Protein AF-A0A0G4INR6-F1 (afdb_monomer)

Structure (mmCIF, N/CA/C/O backbone):
data_AF-A0A0G4INR6-F1
#
_entry.id   AF-A0A0G4INR6-F1
#
loop_
_atom_site.group_PDB
_atom_site.id
_atom_site.type_symbol
_atom_site.label_atom_id
_atom_site.label_alt_id
_atom_site.label_comp_id
_atom_site.label_asym_id
_atom_site.label_entity_id
_atom_site.label_seq_id
_atom_site.pdbx_PDB_ins_code
_atom_site.Cartn_x
_atom_site.Cartn_y
_atom_site.Cartn_z
_atom_site.occupancy
_atom_site.B_iso_or_equiv
_atom_site.auth_seq_id
_atom_site.auth_comp_id
_atom_site.auth_asym_id
_atom_site.auth_atom_id
_atom_site.pdbx_PDB_model_num
ATOM 1 N N . MET A 1 1 ? 33.815 -7.163 -47.548 1.00 65.38 1 MET A N 1
ATOM 2 C CA . MET A 1 1 ? 33.077 -6.528 -46.433 1.00 65.38 1 MET A CA 1
ATOM 3 C C . MET A 1 1 ? 34.093 -5.793 -45.588 1.00 65.38 1 MET A C 1
ATOM 5 O O . MET A 1 1 ? 34.926 -6.447 -44.973 1.00 65.38 1 MET A O 1
ATOM 9 N N . ASP A 1 2 ? 34.069 -4.466 -45.649 1.00 84.00 2 ASP A N 1
ATOM 10 C CA . ASP A 1 2 ? 35.049 -3.593 -45.004 1.00 84.00 2 ASP A CA 1
ATOM 11 C C . ASP A 1 2 ? 35.039 -3.795 -43.472 1.00 84.00 2 ASP A C 1
ATOM 13 O O . ASP A 1 2 ? 33.952 -3.798 -42.876 1.00 84.00 2 ASP A O 1
ATOM 17 N N . PRO A 1 3 ? 36.191 -3.996 -42.801 1.00 84.31 3 PRO A N 1
ATOM 18 C CA . PRO A 1 3 ? 36.250 -4.119 -41.341 1.00 84.31 3 PRO A CA 1
ATOM 19 C C . PRO A 1 3 ? 35.610 -2.918 -40.631 1.00 84.31 3 PRO A C 1
ATOM 21 O O . PRO A 1 3 ? 34.986 -3.089 -39.585 1.00 84.31 3 PRO A O 1
ATOM 24 N N . PHE A 1 4 ? 35.667 -1.733 -41.242 1.00 82.25 4 PHE A N 1
ATOM 25 C CA . PHE A 1 4 ? 35.022 -0.528 -40.729 1.00 82.25 4 PHE A CA 1
ATOM 26 C C . PHE A 1 4 ? 33.492 -0.667 -40.654 1.00 82.25 4 PHE A C 1
A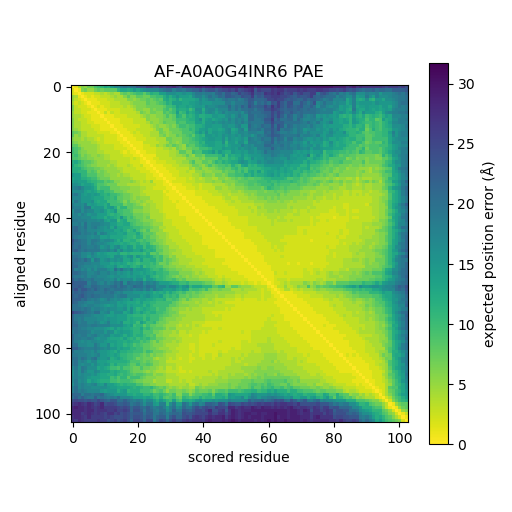TOM 28 O O . PHE A 1 4 ? 32.884 -0.355 -39.633 1.00 82.25 4 PHE A O 1
ATOM 35 N N . VAL A 1 5 ? 32.863 -1.237 -41.687 1.00 84.06 5 VAL A N 1
ATOM 36 C CA . VAL A 1 5 ? 31.406 -1.467 -41.737 1.00 84.06 5 VAL A CA 1
ATOM 37 C C . VAL A 1 5 ? 30.966 -2.475 -40.672 1.00 84.06 5 VAL A C 1
ATOM 39 O O . VAL A 1 5 ? 29.911 -2.311 -40.059 1.00 84.06 5 VAL A O 1
ATOM 42 N N . ARG A 1 6 ? 31.789 -3.493 -40.394 1.00 82.81 6 ARG A N 1
ATOM 43 C CA . ARG A 1 6 ? 31.522 -4.461 -39.317 1.00 82.81 6 ARG A CA 1
ATOM 44 C C . ARG A 1 6 ? 31.589 -3.809 -37.938 1.00 82.81 6 ARG A C 1
ATOM 46 O O . ARG A 1 6 ? 30.695 -4.034 -37.128 1.00 82.81 6 ARG A O 1
ATOM 53 N N . ILE A 1 7 ? 32.607 -2.985 -37.686 1.00 87.12 7 ILE A N 1
ATOM 54 C CA . ILE A 1 7 ? 32.764 -2.268 -36.412 1.00 87.12 7 ILE A CA 1
ATOM 55 C C . ILE A 1 7 ? 31.587 -1.311 -36.195 1.00 87.12 7 ILE A C 1
ATOM 57 O O . ILE A 1 7 ? 30.960 -1.343 -35.137 1.00 87.12 7 ILE A O 1
ATOM 61 N N . VAL A 1 8 ? 31.224 -0.523 -37.212 1.00 86.25 8 VAL A N 1
ATOM 62 C CA . VAL A 1 8 ? 30.072 0.390 -37.146 1.00 86.25 8 VAL A CA 1
ATOM 63 C C . VAL A 1 8 ? 28.771 -0.382 -36.901 1.00 86.25 8 VAL A C 1
ATOM 65 O O . VAL A 1 8 ? 27.997 -0.005 -36.023 1.00 86.25 8 VAL A O 1
ATOM 68 N N . GLY A 1 9 ? 28.551 -1.501 -37.599 1.00 86.69 9 GLY A N 1
ATOM 69 C CA . GLY A 1 9 ? 27.373 -2.349 -37.398 1.00 86.69 9 GLY A CA 1
ATOM 70 C C . GLY A 1 9 ? 27.255 -2.899 -35.972 1.00 86.69 9 GLY A C 1
ATOM 71 O O . GLY A 1 9 ? 26.176 -2.854 -35.380 1.00 86.69 9 GLY A O 1
ATOM 72 N N . VAL A 1 10 ? 28.367 -3.351 -35.382 1.00 86.94 10 VAL A N 1
ATOM 73 C CA . VAL A 1 10 ? 28.405 -3.848 -33.994 1.00 86.94 10 VAL A CA 1
ATOM 74 C C . VAL A 1 10 ? 28.128 -2.727 -32.989 1.00 86.94 10 VAL A C 1
ATOM 76 O O . VAL A 1 10 ? 27.357 -2.928 -32.052 1.00 86.94 10 VAL A O 1
ATOM 79 N N . VAL A 1 11 ? 28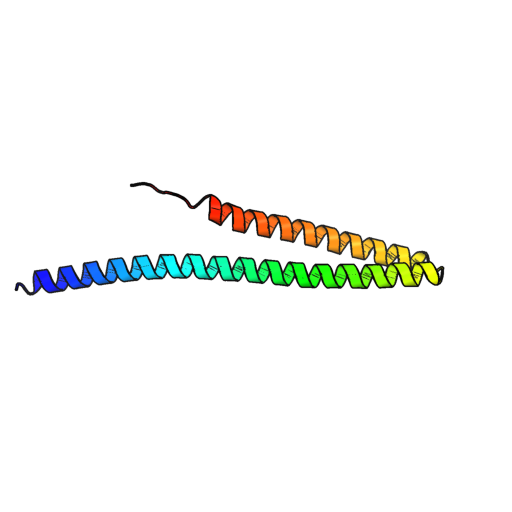.700 -1.536 -33.188 1.00 87.12 11 VAL A N 1
ATOM 80 C CA . VAL A 1 11 ? 28.469 -0.378 -32.307 1.00 87.12 11 VAL A CA 1
ATOM 81 C C . VAL A 1 11 ? 27.005 0.065 -32.348 1.00 87.12 11 VAL A C 1
ATOM 83 O O . VAL A 1 11 ? 26.400 0.286 -31.297 1.00 87.12 11 VAL A O 1
ATOM 86 N N . VAL A 1 12 ? 26.402 0.131 -33.539 1.00 87.88 12 VAL A N 1
ATOM 87 C CA . VAL A 1 12 ? 24.978 0.460 -33.695 1.00 87.88 12 VAL A CA 1
ATOM 88 C C . VAL A 1 12 ? 24.111 -0.594 -33.006 1.00 87.88 12 VAL A C 1
ATOM 90 O O . VAL A 1 12 ? 23.244 -0.240 -32.206 1.00 87.88 12 VAL A O 1
ATOM 93 N N . PHE A 1 13 ? 24.386 -1.882 -33.216 1.00 88.56 13 PHE A N 1
ATOM 94 C CA . PHE A 1 13 ? 23.648 -2.958 -32.556 1.00 88.56 13 PHE A CA 1
ATOM 95 C C . PHE A 1 13 ? 23.739 -2.881 -31.022 1.00 88.56 13 PHE A C 1
ATOM 97 O O . PHE A 1 13 ? 22.717 -2.937 -30.337 1.00 88.56 13 PHE A O 1
ATOM 104 N N . LEU A 1 14 ? 24.940 -2.670 -30.472 1.00 87.88 14 LEU A N 1
ATOM 105 C CA . LEU A 1 14 ? 25.147 -2.499 -29.031 1.00 87.88 14 LEU A CA 1
ATOM 106 C C . LEU A 1 14 ? 24.406 -1.275 -28.487 1.00 87.88 14 LEU A C 1
ATOM 108 O O . LEU A 1 14 ? 23.796 -1.350 -27.421 1.00 87.88 14 LEU A O 1
ATOM 112 N N . SER A 1 15 ? 24.406 -0.159 -29.217 1.00 82.38 15 SER A N 1
ATOM 113 C CA . SER A 1 15 ? 23.701 1.055 -28.795 1.00 82.38 15 SER A CA 1
ATOM 114 C C . SER A 1 15 ? 22.185 0.838 -28.692 1.00 82.38 15 SER A C 1
ATOM 116 O O . SER A 1 15 ? 21.564 1.250 -27.706 1.00 82.38 15 SER A O 1
ATOM 118 N N . ILE A 1 16 ? 21.604 0.097 -29.642 1.00 84.62 16 ILE A N 1
ATOM 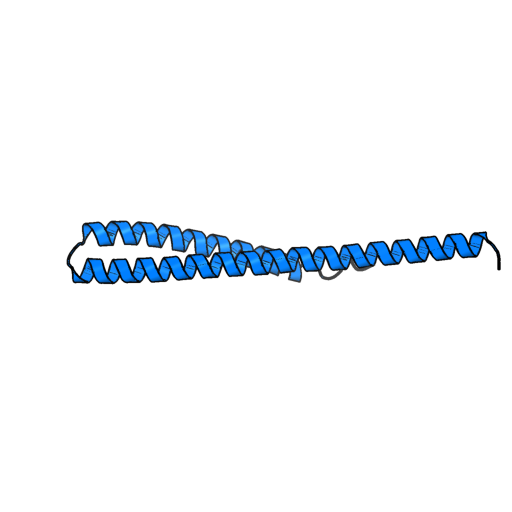119 C CA . ILE A 1 16 ? 20.189 -0.286 -29.637 1.00 84.62 16 ILE A CA 1
ATOM 120 C C . ILE A 1 16 ? 19.905 -1.247 -28.477 1.00 84.62 16 ILE A C 1
ATOM 122 O O . ILE A 1 16 ? 18.945 -1.044 -27.731 1.00 84.62 16 ILE A O 1
ATOM 126 N N . ALA A 1 17 ? 20.761 -2.250 -28.268 1.00 84.31 17 ALA A N 1
ATOM 127 C CA . ALA A 1 17 ? 20.618 -3.204 -27.171 1.00 84.31 17 ALA A CA 1
ATOM 128 C C . ALA A 1 17 ? 20.660 -2.511 -25.795 1.00 84.31 17 ALA A C 1
ATOM 130 O O . ALA A 1 17 ? 19.832 -2.792 -24.927 1.00 84.31 17 ALA A O 1
ATOM 131 N N . VAL A 1 18 ? 21.564 -1.545 -25.603 1.00 82.75 18 VAL A N 1
ATOM 132 C CA . VAL A 1 18 ? 21.660 -0.746 -24.369 1.00 82.75 18 VAL A CA 1
ATOM 133 C C . VAL A 1 18 ? 20.423 0.137 -24.178 1.00 82.75 18 VAL A C 1
ATOM 135 O O . VAL A 1 18 ? 19.914 0.254 -23.057 1.00 82.75 18 VAL A O 1
ATOM 138 N N . ALA A 1 19 ? 19.909 0.748 -25.248 1.00 78.00 19 ALA A N 1
ATOM 139 C CA . ALA A 1 19 ? 18.682 1.537 -25.191 1.00 78.00 19 ALA A CA 1
ATOM 140 C C . ALA A 1 19 ? 17.474 0.673 -24.784 1.00 78.00 19 ALA A C 1
ATOM 142 O O . ALA A 1 19 ? 16.732 1.048 -23.870 1.00 78.00 19 ALA A O 1
ATOM 143 N N . ALA A 1 20 ? 17.332 -0.512 -25.384 1.00 80.69 20 ALA A N 1
ATOM 144 C CA . ALA A 1 20 ? 16.285 -1.473 -25.049 1.00 80.69 20 ALA A CA 1
ATOM 145 C C . ALA A 1 20 ? 16.397 -1.955 -23.592 1.00 80.69 20 ALA A C 1
ATOM 147 O O . ALA A 1 20 ? 15.417 -1.907 -22.844 1.00 80.69 20 ALA A O 1
ATOM 148 N N . ALA A 1 21 ? 17.600 -2.325 -23.140 1.00 80.19 21 ALA A N 1
ATOM 149 C CA . ALA A 1 21 ? 17.843 -2.752 -21.763 1.00 80.19 21 ALA A CA 1
ATOM 150 C C . ALA A 1 21 ? 17.474 -1.660 -20.744 1.00 80.19 21 ALA A C 1
ATOM 152 O O . ALA A 1 21 ? 16.828 -1.939 -19.730 1.00 80.19 21 ALA A O 1
ATOM 153 N N . ARG A 1 22 ? 17.805 -0.390 -21.027 1.00 79.19 22 ARG A N 1
ATOM 154 C CA . ARG A 1 22 ? 17.400 0.740 -20.174 1.00 79.19 22 ARG A CA 1
ATOM 155 C C . ARG A 1 22 ? 15.887 0.924 -20.115 1.00 79.19 22 ARG A C 1
ATOM 157 O O . ARG A 1 22 ? 15.372 1.244 -19.041 1.00 79.19 22 ARG A O 1
ATOM 164 N N . MET A 1 23 ? 15.175 0.751 -21.230 1.00 76.56 23 MET A N 1
ATOM 165 C CA . MET A 1 23 ? 13.710 0.825 -21.238 1.00 76.56 23 MET A CA 1
ATOM 166 C C . MET A 1 23 ? 13.101 -0.276 -20.368 1.00 76.56 23 MET A C 1
ATOM 168 O O . MET A 1 23 ? 12.305 0.023 -19.475 1.00 76.56 23 MET A O 1
ATOM 172 N N . VAL A 1 24 ? 13.539 -1.523 -20.553 1.00 79.81 24 VAL A N 1
ATOM 173 C CA . VAL A 1 24 ? 13.068 -2.673 -19.765 1.00 79.81 24 VAL A CA 1
ATOM 174 C C . VAL A 1 24 ? 13.346 -2.466 -18.275 1.00 79.81 24 VAL A C 1
ATOM 176 O O . VAL A 1 24 ? 12.460 -2.662 -17.441 1.00 79.81 24 VAL A O 1
ATOM 179 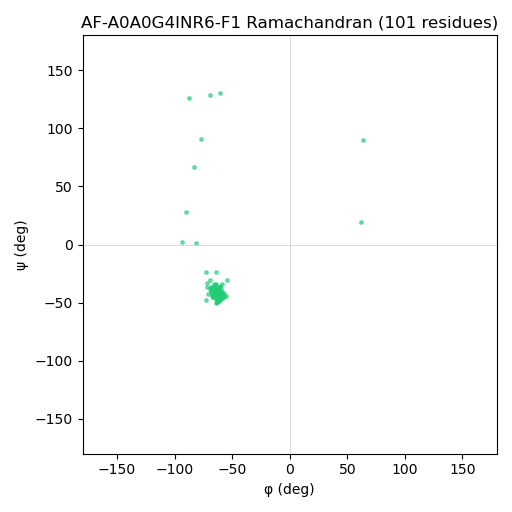N N . TRP A 1 25 ? 14.538 -1.983 -17.917 1.00 79.06 25 TRP A N 1
ATOM 180 C CA . TRP A 1 25 ? 14.893 -1.748 -16.518 1.00 79.06 25 TRP A CA 1
ATOM 181 C C . TRP A 1 25 ? 14.037 -0.659 -15.856 1.00 79.06 25 TRP A C 1
ATOM 183 O O . TRP A 1 25 ? 13.610 -0.820 -14.709 1.00 79.06 25 TRP A O 1
ATOM 193 N N . LYS A 1 26 ? 13.707 0.421 -16.582 1.00 77.38 26 LYS A N 1
ATOM 194 C CA . LYS A 1 26 ? 12.781 1.460 -16.095 1.00 77.38 26 LYS A CA 1
ATOM 195 C C . LYS A 1 26 ? 11.387 0.896 -15.814 1.00 77.38 26 LYS A C 1
ATOM 197 O O . LYS A 1 26 ? 10.819 1.213 -14.768 1.00 77.38 26 LYS A O 1
ATOM 202 N N . VAL A 1 27 ? 10.856 0.055 -16.703 1.00 78.38 27 VAL A N 1
ATOM 203 C CA . VAL A 1 27 ? 9.540 -0.585 -16.523 1.00 78.38 27 VAL A CA 1
ATOM 204 C C . VAL A 1 27 ? 9.554 -1.521 -15.315 1.00 78.38 27 VAL A C 1
ATOM 206 O O . VAL A 1 27 ? 8.679 -1.435 -14.453 1.00 78.38 27 VAL A O 1
ATOM 209 N N . LEU A 1 28 ? 10.582 -2.365 -15.195 1.00 80.75 28 LEU A N 1
ATOM 210 C CA . LEU A 1 28 ? 10.720 -3.300 -14.076 1.00 80.75 28 LEU A CA 1
ATOM 211 C C . LEU A 1 28 ? 10.843 -2.583 -12.728 1.00 80.75 28 LEU A C 1
ATOM 213 O O . LEU A 1 28 ? 10.191 -2.980 -11.762 1.00 80.75 28 LEU A O 1
ATOM 217 N N . ARG A 1 29 ? 11.637 -1.507 -12.648 1.00 81.81 29 ARG A N 1
ATOM 218 C CA . ARG A 1 29 ? 11.785 -0.716 -11.416 1.00 81.81 29 ARG A CA 1
ATOM 219 C C . ARG A 1 29 ? 10.451 -0.121 -10.964 1.00 81.81 29 ARG A C 1
ATOM 221 O O . ARG A 1 29 ? 10.138 -0.188 -9.779 1.00 81.81 29 ARG A O 1
ATOM 228 N N . ARG A 1 30 ? 9.654 0.410 -11.896 1.00 78.81 30 ARG A N 1
ATOM 229 C CA . ARG A 1 30 ? 8.328 0.981 -11.604 1.00 78.81 30 ARG A CA 1
ATOM 230 C C . ARG A 1 30 ? 7.321 -0.084 -11.172 1.00 78.81 30 ARG A C 1
ATOM 232 O O . ARG A 1 30 ? 6.637 0.108 -10.174 1.00 78.81 30 ARG A O 1
ATOM 239 N N . ARG A 1 31 ? 7.290 -1.243 -11.841 1.00 80.50 31 ARG A N 1
ATOM 240 C CA . ARG A 1 31 ? 6.456 -2.383 -11.413 1.00 80.50 31 ARG A CA 1
ATOM 241 C C . ARG A 1 31 ? 6.800 -2.846 -9.999 1.00 80.50 31 ARG A C 1
ATOM 243 O O . ARG A 1 31 ? 5.902 -3.041 -9.190 1.00 80.50 31 ARG A O 1
ATOM 250 N N . LYS A 1 32 ? 8.092 -2.953 -9.668 1.00 83.62 32 LYS A N 1
ATOM 251 C CA . LYS A 1 32 ? 8.532 -3.272 -8.298 1.00 83.62 32 LYS A CA 1
ATOM 252 C C . LYS A 1 32 ? 8.062 -2.228 -7.279 1.00 83.62 32 LYS A C 1
ATOM 254 O O . LYS A 1 32 ? 7.673 -2.604 -6.178 1.00 83.62 32 LYS A O 1
ATOM 259 N N . GLN A 1 33 ? 8.067 -0.941 -7.637 1.00 85.06 33 GLN A N 1
ATOM 260 C CA . GLN A 1 33 ? 7.548 0.125 -6.772 1.00 85.06 33 GLN A CA 1
ATOM 261 C C . GLN A 1 33 ? 6.039 -0.005 -6.540 1.00 85.06 33 GLN A C 1
ATOM 263 O O . GLN A 1 33 ? 5.617 0.082 -5.394 1.00 85.06 33 GLN A O 1
ATOM 268 N N . LEU A 1 34 ? 5.245 -0.266 -7.584 1.00 86.00 34 LEU A N 1
ATOM 269 C CA . LEU A 1 34 ? 3.798 -0.484 -7.448 1.00 86.00 34 LEU A CA 1
ATOM 270 C C . LEU A 1 34 ? 3.486 -1.685 -6.548 1.00 86.00 34 LEU A C 1
ATOM 272 O O . LEU A 1 34 ? 2.733 -1.537 -5.594 1.00 86.00 34 LEU A O 1
ATOM 276 N N . ILE A 1 35 ? 4.150 -2.825 -6.769 1.00 87.06 35 ILE A N 1
ATOM 277 C CA . ILE A 1 35 ? 3.983 -4.025 -5.931 1.00 87.06 35 ILE A CA 1
ATOM 278 C C . ILE A 1 35 ? 4.343 -3.731 -4.467 1.00 87.06 35 ILE A C 1
ATOM 280 O O . ILE A 1 35 ? 3.662 -4.181 -3.551 1.00 87.06 35 ILE A O 1
ATOM 284 N N . SER A 1 36 ? 5.415 -2.971 -4.221 1.00 88.25 36 SER A N 1
ATOM 285 C CA . SER A 1 36 ? 5.792 -2.568 -2.861 1.00 88.25 36 SER A CA 1
ATOM 286 C C . SER A 1 36 ? 4.726 -1.693 -2.204 1.00 88.25 36 SER A C 1
ATOM 288 O O . SER A 1 36 ? 4.458 -1.868 -1.022 1.00 88.25 36 SER A O 1
ATOM 290 N N . ILE A 1 37 ? 4.132 -0.762 -2.952 1.00 88.75 37 ILE A N 1
ATOM 291 C CA . ILE A 1 37 ? 3.079 0.133 -2.459 1.00 88.75 37 ILE A CA 1
ATOM 292 C C . ILE A 1 37 ? 1.803 -0.663 -2.164 1.00 88.75 37 ILE A C 1
ATOM 294 O O . ILE A 1 37 ? 1.169 -0.437 -1.139 1.00 88.75 37 ILE A O 1
ATOM 298 N N . GLU A 1 38 ? 1.446 -1.621 -3.020 1.00 88.50 38 GLU A N 1
ATOM 299 C CA . GLU A 1 38 ? 0.303 -2.517 -2.813 1.00 88.50 38 GLU A CA 1
ATOM 300 C C . GLU A 1 38 ? 0.485 -3.400 -1.576 1.00 88.50 38 GLU A C 1
ATOM 302 O O . GLU A 1 38 ? -0.444 -3.539 -0.784 1.00 88.50 38 GLU A O 1
ATOM 307 N N . LYS A 1 39 ? 1.691 -3.941 -1.359 1.00 91.00 39 LYS A N 1
ATOM 308 C CA . LYS A 1 39 ? 2.017 -4.687 -0.135 1.00 91.00 39 LYS A CA 1
ATOM 309 C C . LYS A 1 39 ? 1.897 -3.812 1.110 1.00 91.00 39 LYS A C 1
ATOM 311 O O . LYS A 1 39 ? 1.253 -4.213 2.069 1.00 91.00 39 LYS A O 1
ATOM 316 N N . GLU A 1 40 ? 2.474 -2.611 1.075 1.00 90.25 40 GLU A N 1
ATOM 317 C CA . GLU A 1 40 ? 2.402 -1.650 2.182 1.00 90.25 40 GLU A CA 1
ATOM 318 C C . GLU A 1 40 ? 0.944 -1.272 2.501 1.00 90.25 40 GLU A C 1
ATOM 320 O O . GLU A 1 40 ? 0.544 -1.233 3.664 1.00 90.25 40 GLU A O 1
ATOM 325 N N . TYR A 1 41 ? 0.125 -1.063 1.464 1.00 91.00 41 TYR A N 1
ATOM 326 C CA . TYR A 1 41 ? -1.308 -0.810 1.601 1.00 91.00 41 TYR A CA 1
ATOM 327 C C . TYR A 1 41 ? -2.048 -1.991 2.239 1.00 91.00 41 TYR A C 1
ATOM 329 O O . TYR A 1 41 ? -2.853 -1.783 3.145 1.00 91.00 41 TYR A O 1
ATOM 337 N N . ALA A 1 42 ? -1.779 -3.219 1.785 1.00 90.62 42 A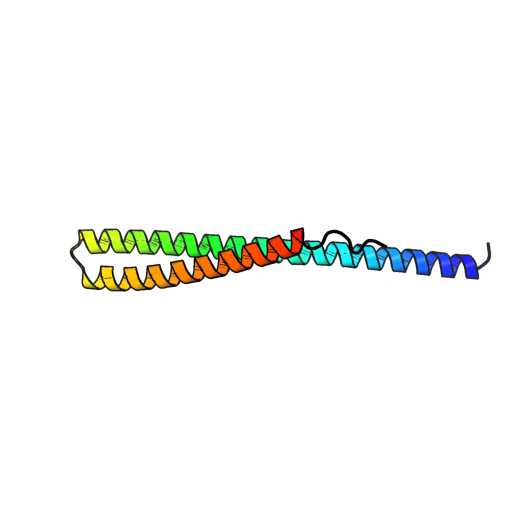LA A N 1
ATOM 338 C CA . ALA A 1 42 ? -2.412 -4.423 2.316 1.00 90.62 42 ALA A CA 1
ATOM 339 C C . ALA A 1 42 ? -2.101 -4.613 3.807 1.00 90.62 42 ALA A C 1
ATOM 341 O O . ALA A 1 42 ? -3.025 -4.802 4.593 1.00 90.62 42 ALA A O 1
ATOM 342 N N . THR A 1 43 ? -0.837 -4.455 4.210 1.00 93.25 43 THR A N 1
ATOM 343 C CA . THR A 1 43 ? -0.434 -4.549 5.622 1.00 93.25 43 THR A CA 1
ATOM 344 C C . THR A 1 43 ? -1.115 -3.489 6.486 1.00 93.25 43 THR A C 1
ATOM 346 O O . THR A 1 43 ? -1.613 -3.793 7.563 1.00 93.25 43 THR A O 1
ATOM 349 N N . LEU A 1 44 ? -1.190 -2.237 6.027 1.00 92.06 44 LEU A N 1
ATOM 350 C CA . LEU A 1 44 ? -1.866 -1.186 6.798 1.00 92.06 44 LEU A CA 1
ATOM 351 C C . LEU A 1 44 ? -3.379 -1.377 6.866 1.00 92.06 44 LEU A C 1
ATOM 353 O O . LEU A 1 44 ? -4.003 -0.971 7.844 1.00 92.06 44 LEU A O 1
ATOM 357 N N . ARG A 1 45 ? -3.978 -1.979 5.837 1.00 92.12 45 ARG A N 1
ATOM 358 C CA . ARG A 1 45 ? -5.393 -2.344 5.856 1.00 92.12 45 ARG A CA 1
ATOM 359 C C . ARG A 1 45 ? -5.663 -3.445 6.878 1.00 92.12 45 ARG A C 1
ATOM 361 O O . ARG A 1 45 ? -6.602 -3.307 7.647 1.00 92.12 45 ARG A O 1
ATOM 368 N N . GLU A 1 46 ? -4.815 -4.465 6.929 1.00 93.81 46 GLU A N 1
ATOM 369 C CA . GLU A 1 46 ? -4.897 -5.528 7.935 1.00 93.81 46 GLU A CA 1
ATOM 370 C C . GLU A 1 46 ? -4.774 -4.960 9.357 1.00 93.81 46 GLU A C 1
ATOM 372 O O . GLU A 1 46 ? -5.644 -5.197 10.190 1.00 93.81 46 GLU A O 1
ATOM 377 N N . GLN A 1 47 ? -3.791 -4.086 9.601 1.00 92.62 47 GLN A N 1
ATOM 378 C CA . GLN A 1 47 ? -3.643 -3.398 10.892 1.00 92.62 47 GLN A CA 1
ATOM 379 C C . GLN A 1 47 ? -4.860 -2.535 11.253 1.00 92.62 47 GLN A C 1
ATOM 381 O O . GLN A 1 47 ? -5.234 -2.427 12.419 1.00 92.62 47 GLN A O 1
ATOM 386 N N . ARG A 1 48 ? -5.494 -1.887 10.268 1.00 92.88 48 ARG A N 1
ATOM 387 C CA . ARG A 1 48 ? -6.721 -1.111 10.497 1.00 92.88 48 ARG A CA 1
ATOM 388 C C . ARG A 1 48 ? -7.866 -2.011 10.953 1.00 92.88 48 ARG A C 1
ATOM 390 O O . ARG A 1 48 ? -8.599 -1.622 11.861 1.00 92.88 48 ARG A O 1
ATOM 397 N N . ASP A 1 49 ? -8.030 -3.158 10.306 1.00 93.81 49 ASP A N 1
ATOM 398 C CA . ASP A 1 49 ? -9.104 -4.104 10.606 1.00 93.81 49 ASP A CA 1
ATOM 399 C C . ASP A 1 49 ? -8.882 -4.750 11.990 1.00 93.81 49 ASP A C 1
ATOM 401 O O . ASP A 1 49 ? -9.826 -4.867 12.770 1.00 93.81 49 ASP A O 1
ATOM 405 N N . GLU A 1 50 ? -7.630 -5.039 12.358 1.00 94.50 50 GLU A N 1
ATOM 406 C CA . GLU A 1 50 ? -7.244 -5.488 13.705 1.00 94.50 50 GLU A CA 1
ATOM 407 C C . GLU A 1 50 ? -7.559 -4.435 14.782 1.00 94.50 50 GLU A C 1
ATOM 409 O O . GLU A 1 50 ? -8.210 -4.731 15.785 1.00 94.50 50 GLU A O 1
ATOM 414 N N . ILE A 1 51 ? -7.179 -3.170 14.565 1.00 93.00 51 ILE A N 1
ATOM 415 C CA . ILE A 1 51 ? -7.515 -2.091 15.508 1.00 93.00 51 ILE A CA 1
ATOM 416 C C . ILE A 1 51 ? -9.031 -1.908 15.617 1.00 93.00 51 ILE A C 1
ATOM 418 O O . ILE A 1 51 ? -9.537 -1.672 16.712 1.00 93.00 51 ILE A O 1
ATOM 422 N N . GLN A 1 52 ? -9.770 -2.022 14.510 1.00 93.56 52 GLN A N 1
ATOM 423 C CA . GLN A 1 52 ? -11.230 -1.953 14.536 1.00 93.56 52 GLN A CA 1
ATOM 424 C C . GLN A 1 52 ? -11.819 -3.060 15.416 1.00 93.56 52 GLN A C 1
ATOM 426 O O . GLN A 1 52 ? -12.654 -2.765 16.266 1.00 93.56 52 GLN A O 1
ATOM 431 N N . PHE A 1 53 ? -11.331 -4.293 15.274 1.00 95.00 53 PHE A N 1
ATOM 432 C CA . PHE A 1 53 ? -11.735 -5.404 16.130 1.00 95.00 53 PHE A CA 1
ATOM 433 C C . PHE A 1 53 ? -11.474 -5.107 17.616 1.00 95.00 53 PHE A C 1
ATOM 435 O O . PHE A 1 53 ? -12.357 -5.298 18.453 1.00 95.00 53 PHE A O 1
ATOM 442 N N . HIS A 1 54 ? -10.301 -4.564 17.956 1.00 93.50 54 HIS A N 1
ATOM 443 C CA . HIS A 1 54 ? -9.991 -4.186 19.337 1.00 93.50 54 HIS A CA 1
ATOM 444 C C . HIS A 1 54 ? -10.855 -3.035 19.865 1.00 93.50 54 HIS A C 1
ATOM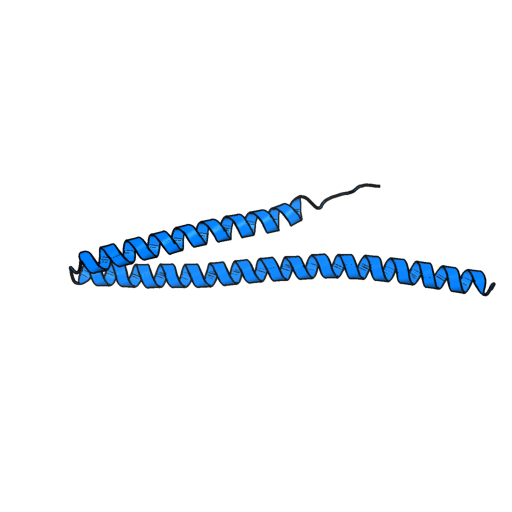 446 O O . HIS A 1 54 ? -11.190 -3.026 21.049 1.00 93.50 54 HIS A O 1
ATOM 452 N N . ILE A 1 55 ? -11.239 -2.078 19.014 1.00 91.81 55 ILE A N 1
ATOM 453 C CA . ILE A 1 55 ? -12.183 -1.013 19.383 1.00 91.81 55 ILE A CA 1
ATOM 454 C C . ILE A 1 55 ? -13.540 -1.623 19.723 1.00 91.81 55 ILE A C 1
ATOM 456 O O . ILE A 1 55 ? -14.095 -1.309 20.774 1.00 91.81 55 ILE A O 1
ATOM 460 N N . ASP A 1 56 ? -14.059 -2.494 18.861 1.00 94.06 56 ASP A N 1
ATOM 461 C CA . ASP A 1 56 ? -15.373 -3.111 19.042 1.00 94.06 56 ASP A CA 1
ATOM 462 C C . ASP A 1 56 ? -15.397 -3.968 20.317 1.00 94.06 56 ASP A C 1
ATOM 464 O O . ASP A 1 56 ? -16.341 -3.894 21.110 1.00 94.06 56 ASP A O 1
ATOM 468 N N . TRP A 1 57 ? -14.308 -4.696 20.583 1.00 94.62 57 TRP A N 1
ATOM 469 C CA . TRP A 1 57 ? -14.128 -5.442 21.824 1.00 94.62 57 TRP A CA 1
ATOM 470 C C . TRP A 1 57 ? -14.080 -4.525 23.058 1.00 94.62 57 TRP A C 1
ATOM 472 O O . TRP A 1 57 ? -14.851 -4.732 23.996 1.00 94.62 57 TRP A O 1
ATOM 482 N N . ALA A 1 58 ? -13.264 -3.466 23.048 1.00 92.56 58 ALA A N 1
ATOM 483 C CA . ALA A 1 58 ? -13.172 -2.518 24.163 1.00 92.56 58 ALA A CA 1
ATOM 484 C C . ALA A 1 58 ? -14.510 -1.805 24.435 1.00 92.56 58 ALA A C 1
ATOM 486 O O . ALA A 1 58 ? -14.882 -1.574 25.586 1.00 92.56 58 ALA A O 1
ATOM 487 N N . LEU A 1 59 ? -15.273 -1.486 23.385 1.00 92.75 59 LEU A N 1
ATOM 488 C CA . LEU A 1 59 ? -16.618 -0.927 23.516 1.00 92.75 59 LEU A CA 1
ATOM 489 C C . LEU A 1 59 ? -17.591 -1.931 24.140 1.00 92.75 59 LEU A C 1
ATOM 491 O O . LEU A 1 59 ? -18.369 -1.541 25.011 1.00 92.75 59 LEU A O 1
ATOM 495 N N . SER A 1 60 ? -17.517 -3.211 23.757 1.00 94.88 60 SER A N 1
ATOM 496 C CA . SER A 1 60 ? -18.333 -4.274 24.361 1.00 94.88 60 SER A CA 1
ATOM 497 C C . SER A 1 60 ? -18.020 -4.486 25.849 1.00 94.88 60 SER A C 1
ATOM 499 O O . SER A 1 60 ? -18.929 -4.715 26.643 1.00 94.88 60 SER A O 1
ATOM 501 N N . ALA A 1 61 ? -16.757 -4.305 26.248 1.00 93.88 61 ALA A N 1
ATOM 502 C CA . ALA A 1 61 ? -16.298 -4.367 27.635 1.00 93.88 61 ALA A CA 1
ATOM 503 C C . ALA A 1 61 ? -16.534 -3.061 28.426 1.00 93.88 61 ALA A C 1
ATOM 505 O O . ALA A 1 61 ? -16.184 -2.973 29.599 1.00 93.88 61 ALA A O 1
ATOM 506 N N . SER A 1 62 ? -17.143 -2.034 27.813 1.00 92.81 62 SER A N 1
ATOM 507 C CA . SER A 1 62 ? -17.338 -0.694 28.396 1.00 92.81 62 SER A CA 1
ATOM 508 C C . SER A 1 62 ? -16.041 0.066 28.741 1.00 92.81 62 SER A C 1
ATOM 510 O O . SER A 1 62 ? -16.067 1.067 29.463 1.00 92.81 62 SER A O 1
ATOM 512 N N . GLU A 1 63 ? -14.908 -0.319 28.153 1.00 92.69 63 GLU A N 1
ATOM 513 C CA . GLU A 1 63 ? -13.588 0.295 28.343 1.00 92.69 63 GLU A CA 1
ATOM 514 C C . GLU A 1 63 ? -13.398 1.532 27.444 1.00 92.69 63 GLU A C 1
ATOM 516 O O . GLU A 1 63 ? -12.571 1.582 26.529 1.00 92.69 63 GLU A O 1
ATOM 521 N N . ARG A 1 64 ? -14.177 2.589 27.706 1.00 90.94 64 ARG A N 1
ATOM 522 C CA . ARG A 1 64 ? -14.240 3.790 26.843 1.00 90.94 64 ARG A CA 1
ATOM 523 C C . ARG A 1 64 ? -12.896 4.500 26.648 1.00 90.94 64 ARG A C 1
ATOM 525 O O . ARG A 1 64 ? -12.641 5.041 25.575 1.00 90.94 64 ARG A O 1
ATOM 532 N N . VAL A 1 65 ? -12.031 4.504 27.665 1.00 92.56 65 VAL A N 1
ATOM 533 C CA . VAL A 1 65 ? -10.699 5.135 27.588 1.00 92.56 65 VAL A CA 1
ATOM 534 C C . VAL A 1 65 ? -9.787 4.371 26.627 1.00 92.56 65 VAL A C 1
ATOM 536 O O . VAL A 1 65 ? -9.057 4.982 25.846 1.00 92.56 65 VAL A O 1
ATOM 539 N N . GLN A 1 66 ? -9.850 3.041 26.652 1.00 89.50 66 GLN A N 1
ATOM 540 C CA . GLN A 1 66 ? -9.063 2.181 25.776 1.00 89.50 66 GLN A CA 1
ATOM 541 C C . GLN A 1 66 ? -9.566 2.263 24.333 1.00 89.50 66 GLN A C 1
ATOM 543 O O . GLN A 1 66 ? -8.767 2.477 23.422 1.00 89.50 66 GLN A O 1
ATOM 548 N N . ALA A 1 67 ? -10.888 2.252 24.138 1.00 90.81 67 ALA A N 1
ATOM 549 C CA . ALA A 1 67 ? -11.502 2.499 22.836 1.00 90.81 67 ALA A CA 1
ATOM 550 C C . ALA A 1 67 ? -11.101 3.869 22.250 1.00 90.81 67 ALA A C 1
ATOM 552 O O . ALA A 1 67 ? -10.777 3.965 21.068 1.00 90.81 67 ALA A O 1
ATOM 553 N N . ALA A 1 68 ? -11.050 4.930 23.067 1.00 91.94 68 ALA A N 1
ATOM 554 C CA . ALA A 1 68 ? -10.623 6.258 22.619 1.00 91.94 68 ALA A CA 1
ATOM 555 C C . ALA A 1 68 ? -9.156 6.292 22.151 1.00 91.94 68 ALA A C 1
ATOM 557 O O . ALA A 1 68 ? -8.856 6.907 21.127 1.00 91.94 68 ALA A O 1
ATOM 558 N N . ARG A 1 69 ? -8.245 5.598 22.851 1.00 93.62 69 ARG A N 1
ATOM 559 C CA . ARG A 1 69 ? -6.836 5.478 22.426 1.00 93.62 69 ARG A CA 1
ATOM 560 C C . ARG A 1 69 ? -6.709 4.739 21.094 1.00 93.62 69 ARG A C 1
ATOM 562 O O . ARG A 1 69 ? -6.029 5.223 20.191 1.00 93.62 69 ARG A O 1
ATOM 569 N N . LEU A 1 70 ? -7.415 3.619 20.948 1.00 92.19 70 LEU A N 1
ATOM 570 C CA . LEU A 1 70 ? -7.414 2.826 19.718 1.00 92.19 70 LEU A CA 1
ATOM 571 C C . LEU A 1 70 ? -8.026 3.593 18.535 1.00 92.19 70 LEU A C 1
ATOM 573 O O . LEU A 1 70 ? -7.542 3.490 17.409 1.00 92.19 70 LEU A O 1
ATOM 577 N N . LEU A 1 71 ? -9.038 4.433 18.774 1.00 92.56 71 LEU A N 1
ATOM 578 C CA . LEU A 1 71 ? -9.592 5.326 17.751 1.00 92.56 71 LEU A CA 1
ATOM 579 C C . LEU A 1 71 ? -8.557 6.335 17.234 1.00 92.56 71 LEU A C 1
ATOM 581 O O . LEU A 1 71 ? -8.512 6.605 16.031 1.00 92.56 71 LEU A O 1
ATOM 585 N N . ASP A 1 72 ? -7.708 6.877 18.105 1.00 94.06 72 ASP A N 1
ATOM 586 C CA . ASP A 1 72 ? -6.619 7.764 17.690 1.00 94.06 72 ASP A CA 1
ATOM 587 C C . ASP A 1 72 ? -5.531 7.022 16.903 1.00 94.06 72 ASP A C 1
ATOM 589 O O . ASP A 1 72 ? -4.995 7.557 15.926 1.00 94.06 72 ASP A O 1
ATOM 593 N N . GLU A 1 73 ? -5.228 5.776 17.267 1.00 92.06 73 GLU A N 1
ATOM 594 C CA . GLU A 1 73 ? -4.325 4.922 16.490 1.00 92.06 73 GLU A CA 1
ATOM 595 C C . GLU A 1 73 ? -4.895 4.599 15.106 1.00 92.06 73 GLU A C 1
ATOM 597 O O . GLU A 1 73 ? -4.208 4.797 14.099 1.00 92.06 73 GLU A O 1
ATOM 602 N N . ARG A 1 74 ? -6.181 4.244 15.023 1.00 91.56 74 ARG A N 1
ATOM 603 C CA . ARG A 1 74 ? -6.892 4.044 13.753 1.00 91.56 74 ARG A CA 1
ATOM 604 C C . ARG A 1 74 ? -6.803 5.275 12.856 1.00 91.56 74 ARG A C 1
ATOM 606 O O . ARG A 1 74 ? -6.469 5.151 11.681 1.00 91.56 74 ARG A O 1
ATOM 613 N N . ARG A 1 75 ? -6.997 6.483 13.403 1.00 93.62 75 ARG A N 1
ATOM 614 C CA . ARG A 1 75 ? -6.848 7.738 12.637 1.00 93.62 75 ARG A CA 1
ATOM 615 C C . ARG A 1 75 ? -5.435 7.924 12.082 1.00 93.62 75 ARG A C 1
ATOM 617 O O . ARG A 1 75 ? -5.275 8.472 10.990 1.00 93.62 75 ARG A O 1
ATOM 624 N N . LYS A 1 76 ? -4.394 7.507 12.813 1.00 93.88 76 LYS A N 1
ATOM 625 C CA . LYS A 1 76 ? -3.008 7.546 12.311 1.00 93.88 76 LYS A CA 1
ATOM 626 C C . LYS A 1 76 ? -2.827 6.578 11.140 1.00 93.88 76 LYS A C 1
ATOM 628 O O . LYS A 1 76 ? -2.186 6.957 10.158 1.00 93.88 76 LYS A O 1
ATOM 633 N N . ILE A 1 77 ? -3.408 5.380 11.212 1.00 92.12 77 ILE A N 1
ATOM 634 C CA . ILE A 1 77 ? -3.392 4.411 10.106 1.00 92.12 77 ILE A CA 1
ATOM 635 C C . ILE A 1 77 ? -4.161 4.947 8.896 1.00 92.12 77 ILE A C 1
ATOM 637 O O . ILE A 1 77 ? -3.620 4.935 7.793 1.00 92.12 77 ILE A O 1
ATOM 641 N N . ASP A 1 78 ? -5.351 5.517 9.091 1.00 92.19 78 ASP A N 1
ATOM 642 C CA . ASP A 1 78 ? -6.147 6.115 8.012 1.00 92.19 78 ASP A CA 1
ATOM 643 C C . ASP A 1 78 ? -5.355 7.224 7.284 1.00 92.19 78 ASP A C 1
ATOM 645 O O . ASP A 1 78 ? -5.298 7.266 6.052 1.00 92.19 78 ASP A O 1
ATOM 649 N N . LYS A 1 79 ? -4.637 8.083 8.026 1.00 93.75 79 LYS A N 1
ATOM 650 C CA . LYS A 1 79 ? -3.729 9.086 7.433 1.00 93.75 79 LYS A CA 1
ATOM 651 C C . LYS A 1 79 ? -2.607 8.450 6.606 1.00 93.75 79 LYS A C 1
ATOM 653 O O . LYS A 1 79 ? -2.285 8.957 5.529 1.00 93.75 79 LYS A O 1
ATOM 658 N N . ARG A 1 80 ? -2.007 7.353 7.084 1.00 91.69 80 ARG A N 1
ATOM 659 C CA . ARG A 1 80 ? -0.962 6.618 6.348 1.00 91.69 80 ARG A CA 1
ATOM 660 C C . 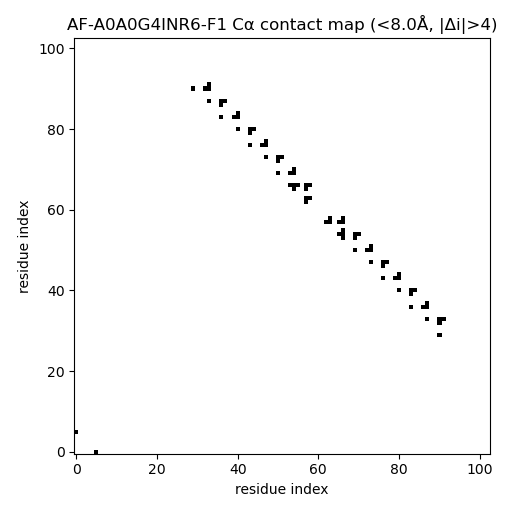ARG A 1 80 ? -1.515 5.977 5.077 1.00 91.69 80 ARG A C 1
ATOM 662 O O . ARG A 1 80 ? -0.898 6.125 4.025 1.00 91.69 80 ARG A O 1
ATOM 669 N N . LEU A 1 81 ? -2.697 5.362 5.143 1.00 92.00 81 LEU A N 1
ATOM 670 C CA . LEU A 1 81 ? -3.391 4.793 3.984 1.00 92.00 81 LEU A CA 1
ATOM 671 C C . LEU A 1 81 ? -3.658 5.855 2.911 1.00 92.00 81 LEU A C 1
ATOM 673 O O . LEU A 1 81 ? -3.354 5.628 1.740 1.00 92.00 81 LEU A O 1
ATOM 677 N N . HIS A 1 82 ? -4.121 7.048 3.297 1.00 92.06 82 HIS A N 1
ATOM 678 C CA . HIS A 1 82 ? -4.267 8.166 2.362 1.00 92.06 82 HIS A CA 1
ATOM 679 C C . HIS A 1 82 ? -2.933 8.598 1.736 1.00 92.06 82 HIS A C 1
ATOM 681 O O . HIS A 1 82 ? -2.878 8.894 0.540 1.00 92.06 82 HIS A O 1
ATOM 687 N N . GLY A 1 83 ? -1.849 8.621 2.516 1.00 91.88 83 GLY A N 1
ATOM 688 C CA . GLY A 1 83 ? -0.504 8.908 2.009 1.00 91.88 83 GLY A CA 1
ATOM 689 C C . GLY A 1 83 ? -0.040 7.889 0.964 1.00 91.88 83 GLY A C 1
ATOM 690 O O . GLY A 1 83 ? 0.451 8.266 -0.102 1.00 91.88 83 GLY A O 1
ATOM 691 N N . ILE A 1 84 ? -0.261 6.602 1.228 1.00 90.75 84 ILE A N 1
ATOM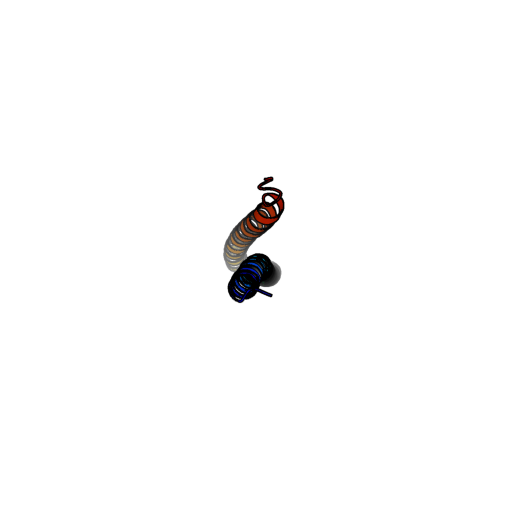 692 C CA . ILE A 1 84 ? 0.066 5.509 0.305 1.00 90.75 84 ILE A CA 1
ATOM 693 C C . ILE A 1 84 ? -0.790 5.571 -0.950 1.00 90.75 84 ILE A C 1
ATOM 695 O O . ILE A 1 84 ? -0.265 5.404 -2.046 1.00 90.75 84 ILE A O 1
ATOM 699 N N . GLN A 1 85 ? -2.077 5.886 -0.824 1.00 88.88 85 GLN A N 1
ATOM 700 C CA . GLN A 1 85 ? -2.955 6.044 -1.977 1.00 88.88 85 GLN A CA 1
ATOM 701 C C . GLN A 1 85 ? -2.481 7.181 -2.892 1.00 88.88 85 GLN A C 1
ATOM 703 O O . GLN A 1 85 ? -2.428 6.995 -4.104 1.00 88.88 85 GLN A O 1
ATOM 708 N N . ARG A 1 86 ? -2.035 8.315 -2.329 1.00 90.12 86 ARG A N 1
ATOM 709 C CA . ARG A 1 86 ? -1.417 9.405 -3.109 1.00 90.12 86 ARG A CA 1
ATOM 710 C C . ARG A 1 86 ? -0.116 8.978 -3.791 1.00 90.12 86 ARG A C 1
ATOM 712 O O . ARG A 1 86 ? 0.155 9.381 -4.920 1.00 90.12 86 ARG A O 1
ATOM 719 N N . LYS A 1 87 ? 0.700 8.168 -3.112 1.00 87.62 87 LYS A N 1
ATOM 720 C CA . LYS A 1 87 ? 1.943 7.607 -3.665 1.00 87.62 87 LYS A CA 1
ATOM 721 C C . LYS A 1 87 ? 1.654 6.612 -4.794 1.00 87.62 87 LYS A C 1
ATOM 723 O O . LYS A 1 87 ? 2.361 6.595 -5.793 1.00 87.62 87 LYS A O 1
ATOM 728 N N . TYR A 1 88 ? 0.597 5.815 -4.666 1.00 86.81 88 TYR A N 1
ATOM 729 C CA . TYR A 1 88 ? 0.137 4.914 -5.716 1.00 86.81 88 TYR A CA 1
ATOM 730 C C . TYR A 1 88 ? -0.332 5.693 -6.946 1.00 86.81 88 TYR A C 1
ATOM 732 O O . TYR A 1 88 ? 0.125 5.418 -8.056 1.00 86.81 88 TYR A O 1
ATOM 740 N N . THR A 1 89 ? -1.195 6.699 -6.755 1.00 86.56 89 THR A N 1
ATOM 741 C CA . THR A 1 89 ? -1.681 7.533 -7.861 1.00 86.56 89 THR A CA 1
ATOM 742 C C . THR A 1 89 ? -0.537 8.271 -8.538 1.00 86.56 89 THR A C 1
ATOM 744 O O . THR A 1 89 ? -0.471 8.245 -9.755 1.00 86.56 89 THR A O 1
ATOM 747 N N . SER A 1 90 ? 0.435 8.820 -7.800 1.00 86.00 90 SER A N 1
ATOM 748 C CA . SER A 1 90 ? 1.572 9.512 -8.423 1.00 86.00 90 SER A CA 1
ATOM 749 C C . SER A 1 90 ? 2.466 8.585 -9.256 1.00 86.00 90 SER A C 1
ATOM 751 O O . SER A 1 90 ? 2.899 8.966 -10.345 1.00 86.00 90 SER A O 1
ATOM 753 N N . VAL A 1 91 ? 2.714 7.351 -8.802 1.00 83.69 91 VAL A N 1
ATOM 754 C CA . VAL A 1 91 ? 3.485 6.357 -9.573 1.00 83.69 91 VAL A CA 1
ATOM 755 C C . VAL A 1 91 ? 2.706 5.889 -10.808 1.00 83.69 91 VAL A C 1
ATOM 757 O O . VAL A 1 91 ? 3.298 5.733 -11.878 1.00 83.69 91 VAL A O 1
ATOM 760 N N . ARG A 1 92 ? 1.384 5.721 -10.690 1.00 81.06 92 ARG A N 1
ATOM 761 C CA . ARG A 1 92 ? 0.493 5.346 -11.799 1.00 81.06 92 ARG A CA 1
ATOM 762 C C . ARG A 1 92 ? 0.292 6.485 -12.807 1.00 81.06 92 ARG A C 1
ATOM 764 O O . ARG A 1 92 ? 0.267 6.255 -14.011 1.00 81.06 92 ARG A O 1
ATOM 771 N N . ASP A 1 93 ? 0.217 7.728 -12.356 1.00 81.56 93 ASP A N 1
ATOM 772 C CA . ASP A 1 93 ? 0.112 8.896 -13.231 1.00 81.56 93 ASP A CA 1
ATOM 773 C C . ASP A 1 93 ? 1.438 9.157 -13.953 1.00 81.56 93 ASP A C 1
ATOM 775 O O . ASP A 1 93 ? 1.438 9.520 -15.128 1.00 81.56 93 ASP A O 1
ATOM 779 N N . ALA A 1 94 ? 2.582 8.873 -13.319 1.00 75.75 94 ALA A N 1
ATOM 780 C CA . ALA A 1 94 ? 3.889 8.861 -13.981 1.00 75.75 94 ALA A CA 1
ATOM 781 C C . ALA A 1 94 ? 4.005 7.776 -15.074 1.00 75.75 94 ALA A C 1
ATOM 783 O O . ALA A 1 94 ? 4.829 7.901 -15.988 1.00 75.75 94 ALA A O 1
ATOM 784 N N . GLU A 1 95 ? 3.204 6.707 -14.999 1.00 69.19 95 GLU A N 1
ATOM 785 C CA . GLU A 1 95 ? 3.037 5.716 -16.071 1.00 69.19 95 GLU A CA 1
ATOM 786 C C . GLU A 1 95 ? 2.213 6.303 -17.228 1.00 69.19 95 GLU A C 1
ATOM 788 O O . GLU A 1 95 ? 2.647 6.253 -18.378 1.00 69.19 95 GLU A O 1
ATOM 793 N N . ARG A 1 96 ? 1.080 6.949 -16.918 1.00 63.25 96 ARG A N 1
ATOM 794 C CA . ARG A 1 96 ? 0.163 7.551 -17.906 1.00 63.25 96 ARG A CA 1
ATOM 795 C C . ARG A 1 96 ? 0.662 8.830 -18.572 1.00 63.25 96 ARG A C 1
ATOM 797 O O . ARG A 1 96 ? 0.195 9.138 -19.660 1.00 63.25 96 ARG A O 1
ATOM 804 N N . SER A 1 97 ? 1.580 9.561 -17.943 1.00 59.09 97 SER A N 1
ATOM 805 C CA . SER A 1 97 ? 2.221 10.779 -18.473 1.00 59.09 97 SER A CA 1
ATOM 806 C C . SER A 1 97 ? 3.550 10.507 -19.191 1.00 59.09 97 SER A C 1
ATOM 808 O O . SER A 1 97 ? 4.165 11.428 -19.721 1.00 59.09 97 SER A O 1
ATOM 810 N N . SER A 1 98 ? 3.964 9.236 -19.302 1.00 52.28 98 SER A N 1
ATOM 811 C CA . SER A 1 98 ? 5.056 8.815 -20.191 1.00 52.28 98 SER A CA 1
ATOM 812 C C . SER A 1 98 ? 4.652 8.404 -21.635 1.00 52.28 98 SER A C 1
ATOM 814 O O . SER A 1 98 ? 5.396 7.611 -22.218 1.00 52.28 98 SER A O 1
ATOM 816 N N . PRO A 1 99 ? 3.565 8.882 -22.291 1.00 51.53 99 PRO A N 1
ATOM 817 C CA . PRO A 1 99 ? 3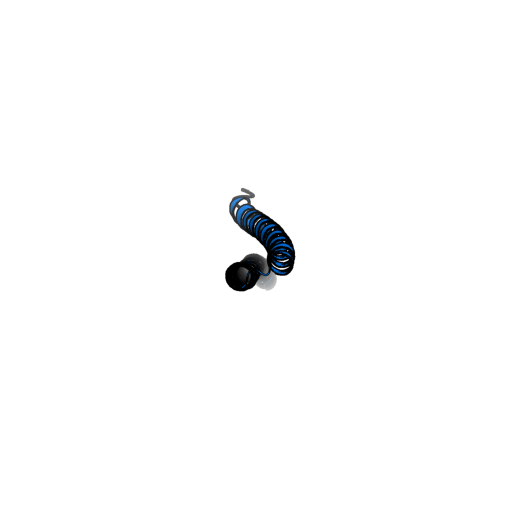.410 8.717 -23.723 1.00 51.53 99 PRO A CA 1
ATOM 818 C C . PRO A 1 99 ? 4.093 9.891 -24.438 1.00 51.53 99 PRO A C 1
ATOM 820 O O . PRO A 1 99 ? 3.783 11.053 -24.204 1.00 51.53 99 PRO A O 1
ATOM 823 N N . LYS A 1 100 ? 4.998 9.547 -25.360 1.00 45.62 100 LYS A N 1
ATOM 824 C CA . LYS A 1 100 ? 5.528 10.408 -26.431 1.00 45.62 100 LYS A CA 1
ATOM 825 C C . LYS A 1 100 ? 6.333 11.641 -25.983 1.00 45.62 100 LYS A C 1
ATOM 827 O O . LYS A 1 100 ? 5.854 12.766 -26.021 1.00 45.62 100 LYS A O 1
ATOM 832 N N . LYS A 1 101 ? 7.650 11.463 -25.825 1.00 41.00 101 LYS A N 1
ATOM 833 C CA . LYS A 1 101 ? 8.535 12.331 -26.622 1.00 41.00 101 LYS A CA 1
ATOM 834 C C . LYS A 1 101 ? 8.523 11.757 -28.036 1.00 41.00 101 LYS A C 1
ATOM 836 O O . LYS A 1 101 ? 9.185 10.765 -28.321 1.00 41.00 101 LYS A O 1
ATOM 841 N N . GLN A 1 102 ? 7.579 12.274 -28.816 1.00 42.97 102 GLN A N 1
ATOM 842 C CA . GLN A 1 102 ? 7.491 12.119 -30.259 1.00 42.97 102 GLN A CA 1
ATOM 843 C C . GLN A 1 102 ? 8.653 12.906 -30.879 1.00 42.97 102 GLN A C 1
ATOM 845 O O . GLN A 1 102 ? 8.777 14.086 -30.566 1.00 42.97 102 GLN A O 1
ATOM 850 N N . PHE A 1 103 ? 9.401 12.211 -31.742 1.00 42.00 103 PHE A N 1
ATOM 851 C CA . PHE A 1 103 ? 10.438 12.672 -32.677 1.00 42.00 103 PHE A CA 1
ATOM 852 C C . PHE A 1 103 ? 11.739 13.230 -32.084 1.00 42.00 103 PHE A C 1
ATOM 854 O O . PHE A 1 103 ? 11.713 14.207 -31.307 1.00 42.00 103 PHE A O 1
#

Mean predicted aligned error: 9.44 Å

Secondary structure (DSSP, 8-state):
--HHHHHHHHHHHHHHHHHHHHHHHHHHHHHHHHHHHHHHHHHHHHHHHHHHHHHHHHHHTT-HHHHHHHHHHHHHHHHHHHHHHHHHHHHHHHHHT------

Organism: Plasmodiophora brassicae (NCBI:txid37360)

pLDDT: mean 84.73, std 11.87, range [41.0, 95.0]

Solvent-accessible surface area (backbone atoms only — not comparable to full-atom values): 5652 Å² total; per-residue (Å²): 132,60,69,65,59,53,52,51,50,52,51,53,52,50,53,51,50,53,52,50,51,53,52,54,50,54,54,52,55,50,51,53,50,51,54,52,51,52,51,54,48,51,54,52,50,52,53,42,53,52,44,48,51,53,28,55,51,26,54,74,70,66,37,57,71,60,24,52,53,41,50,55,51,44,52,54,46,53,53,49,52,54,51,50,51,52,53,48,49,53,56,51,46,57,58,70,68,64,72,71,91,72,130

Foldseek 3Di:
DDVVVVVVVVVVVVVVVVVVVVVVVVVVVLVVVLVVLVVVLVVLVVVLVVLVVVLVVCVVVVVVVSNVVSVVVSVVSVVVNVVSVVVNVVSVVVVVVPPDPDD

Sequence (103 aa):
MDPFVRIVGVVVFLSIAVAAARMVWKVLRRRKQLISIEKEYATLREQRDEIQFHIDWALSASERVQAARLLDERRKIDKRLHGIQRKYTSVRDAERSSPKKQF

Nearest PDB structures (foldseek):
  6zvs-assembly1_A  TM=8.469E-01  e=5.568E+00  Nostoc punctiforme
  6zw6-assembly1_A  TM=6.681E-01  e=3.990E+00  Nostoc punctiforme
  6zvr-assembly1_C  TM=8.384E-01  e=7.770E+00  Nostoc punctiforme
  6zw5-assembly1_A  TM=7.332E-01  e=9.489E+00  Nostoc punctiforme

Radius of gyration: 25.44 Å; Cα contacts (8 Å, |Δi|>4): 39; chains: 1; bounding box: 55×19×75 Å